Protein AF-A0A0K2VI33-F1 (afdb_monomer)

Organism: Lepeophtheirus salmonis (NCBI:txid72036)

Nearest PDB structures (foldseek):
  6pv7-assembly1_A  TM=9.425E-01  e=7.189E-11  Homo sapiens
  6ur8-assembly1_D  TM=9.511E-01  e=3.509E-10  Homo sapiens
  7koq-assembly1_A  TM=9.432E-01  e=2.584E-09  Homo sapiens
  9awj-assembly1_B  TM=8.752E-01  e=3.802E-07  Bos taurus
  9awk-assembly1_E  TM=7.846E-01  e=4.032E-07  Bos taurus

Structure (mmCIF, N/CA/C/O backbone):
data_AF-A0A0K2VI33-F1
#
_entry.id   AF-A0A0K2VI33-F1
#
loop_
_atom_site.group_PDB
_atom_site.id
_atom_site.type_symbol
_atom_site.label_atom_id
_atom_site.label_alt_id
_atom_site.label_comp_id
_atom_site.label_asym_id
_atom_site.label_entity_id
_atom_site.label_seq_id
_atom_site.pdbx_PDB_ins_code
_atom_site.Cartn_x
_atom_site.Cartn_y
_atom_site.Cartn_z
_atom_site.occupancy
_atom_site.B_iso_or_equiv
_atom_site.auth_seq_id
_atom_site.auth_comp_id
_atom_site.auth_asym_id
_atom_site.auth_atom_id
_atom_site.pdbx_PDB_model_num
ATOM 1 N N . ALA A 1 1 ? 7.978 -12.597 2.336 1.00 54.28 1 ALA A N 1
ATOM 2 C CA . ALA A 1 1 ? 8.052 -11.379 3.154 1.00 54.28 1 ALA A CA 1
ATOM 3 C C . ALA A 1 1 ? 9.253 -11.539 4.073 1.00 54.28 1 ALA A C 1
ATOM 5 O O . ALA A 1 1 ? 9.542 -12.667 4.452 1.00 54.28 1 ALA A O 1
ATOM 6 N N . ASP A 1 2 ? 9.959 -10.460 4.404 1.00 56.03 2 ASP A N 1
ATOM 7 C CA . ASP A 1 2 ? 11.245 -10.505 5.136 1.00 56.03 2 ASP A CA 1
ATOM 8 C C . ASP A 1 2 ? 11.087 -10.652 6.668 1.00 56.03 2 ASP A C 1
ATOM 10 O O . ASP A 1 2 ? 11.974 -10.304 7.436 1.00 56.03 2 ASP A O 1
ATOM 14 N N . GLY A 1 3 ? 9.921 -11.097 7.150 1.00 58.44 3 GLY A N 1
ATOM 15 C CA . GLY A 1 3 ? 9.697 -11.378 8.574 1.00 58.44 3 GLY A CA 1
ATOM 16 C C . GLY A 1 3 ? 9.530 -10.165 9.501 1.00 58.44 3 GLY A C 1
ATOM 17 O O . GLY A 1 3 ? 9.244 -10.363 10.677 1.00 58.44 3 GLY A O 1
ATOM 18 N N . ASN A 1 4 ? 9.678 -8.929 9.010 1.00 65.81 4 ASN A N 1
ATOM 19 C CA . ASN A 1 4 ? 9.486 -7.718 9.811 1.00 65.81 4 ASN A CA 1
ATOM 20 C C . ASN A 1 4 ? 8.082 -7.129 9.592 1.00 65.81 4 ASN A C 1
ATOM 22 O O . ASN A 1 4 ? 7.824 -6.467 8.584 1.00 65.81 4 ASN A O 1
ATOM 26 N N . TYR A 1 5 ? 7.172 -7.429 10.518 1.00 67.94 5 TYR A N 1
ATOM 27 C CA . TYR A 1 5 ? 5.752 -7.055 10.450 1.00 67.94 5 TYR A CA 1
ATOM 28 C C . TYR A 1 5 ? 5.407 -5.857 11.342 1.00 67.94 5 TYR A C 1
ATOM 30 O O . TYR A 1 5 ? 4.286 -5.350 11.297 1.00 67.94 5 TYR A O 1
ATOM 38 N N . GLU A 1 6 ? 6.359 -5.418 12.164 1.00 70.38 6 GLU A N 1
ATOM 39 C CA . GLU A 1 6 ? 6.142 -4.392 13.171 1.00 70.38 6 GLU A CA 1
ATOM 40 C C . GLU A 1 6 ? 6.442 -2.990 12.643 1.00 70.38 6 GLU A C 1
ATOM 42 O O . GLU A 1 6 ? 7.226 -2.766 11.716 1.00 70.38 6 GLU A O 1
ATOM 47 N N . VAL A 1 7 ? 5.803 -2.016 13.283 1.00 70.88 7 VAL A N 1
ATOM 48 C CA . VAL A 1 7 ? 6.100 -0.603 13.096 1.00 70.88 7 VAL A CA 1
ATOM 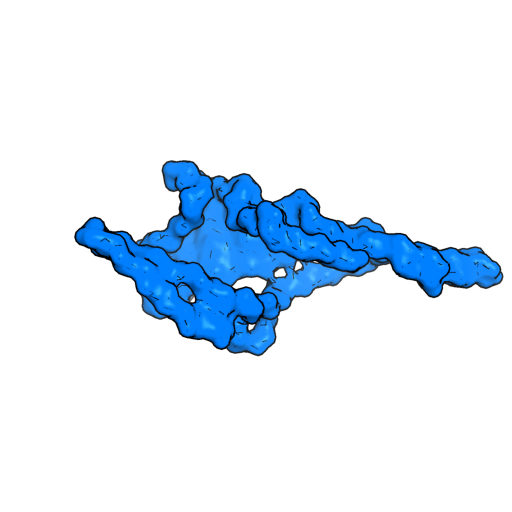49 C C . VAL A 1 7 ? 7.560 -0.345 13.465 1.00 70.88 7 VAL A C 1
ATOM 51 O O . VAL A 1 7 ? 7.972 -0.555 14.603 1.00 70.88 7 VAL A O 1
ATOM 54 N N . THR A 1 8 ? 8.336 0.166 12.511 1.00 69.94 8 THR A N 1
ATOM 55 C CA . THR A 1 8 ? 9.781 0.367 12.682 1.00 69.94 8 THR A CA 1
ATOM 56 C C . THR A 1 8 ? 10.106 1.459 13.712 1.00 69.94 8 THR A C 1
ATOM 58 O O . THR A 1 8 ? 11.169 1.425 14.327 1.00 69.94 8 THR A O 1
ATOM 61 N N . ILE A 1 9 ? 9.205 2.434 13.910 1.00 77.25 9 ILE A N 1
ATOM 62 C CA . ILE A 1 9 ? 9.384 3.559 14.840 1.00 77.25 9 ILE A CA 1
ATOM 63 C C . ILE A 1 9 ? 8.104 3.771 15.656 1.00 77.25 9 ILE A C 1
ATOM 65 O O . ILE A 1 9 ? 7.086 4.223 15.132 1.00 77.25 9 ILE A O 1
ATOM 69 N N . MET A 1 10 ? 8.161 3.503 16.963 1.00 79.31 10 MET A N 1
ATOM 70 C CA . MET A 1 10 ? 7.047 3.791 17.870 1.00 79.31 10 MET A CA 1
ATOM 71 C C . MET A 1 10 ? 6.910 5.301 18.090 1.00 79.31 10 MET A C 1
ATOM 73 O O . MET A 1 10 ? 7.732 5.934 18.754 1.00 79.31 10 MET A O 1
ATOM 77 N N . THR A 1 11 ? 5.856 5.887 17.528 1.00 89.00 11 THR A N 1
ATOM 78 C CA . THR A 1 11 ? 5.506 7.300 17.706 1.00 89.00 11 THR A CA 1
ATOM 79 C C . THR A 1 11 ? 4.425 7.478 18.773 1.00 89.00 11 THR A C 1
ATOM 81 O O . THR A 1 11 ? 3.752 6.528 19.175 1.00 89.00 11 THR A O 1
ATOM 84 N N . LYS A 1 12 ? 4.250 8.717 19.250 1.00 92.19 12 LYS A N 1
ATOM 85 C CA . LYS A 1 12 ? 3.199 9.063 20.217 1.00 92.19 12 LYS A CA 1
ATOM 86 C C . LYS A 1 12 ? 1.815 9.010 19.562 1.00 92.19 12 LYS A C 1
ATOM 88 O O . LYS A 1 12 ? 1.661 9.404 18.410 1.00 92.19 12 LYS A O 1
ATOM 93 N N . ALA A 1 13 ? 0.808 8.594 20.326 1.00 94.75 13 ALA A N 1
ATOM 94 C CA . ALA A 1 13 ? -0.596 8.706 19.939 1.00 94.75 13 ALA A CA 1
ATOM 95 C C . ALA A 1 13 ? -1.192 10.050 20.396 1.00 94.75 13 ALA A C 1
ATOM 97 O O . ALA A 1 13 ? -0.797 10.601 21.426 1.00 94.75 13 ALA A O 1
ATOM 98 N N . VAL A 1 14 ? -2.159 10.564 19.637 1.00 95.94 14 VAL A N 1
ATOM 99 C CA . VAL A 1 14 ? -2.922 11.776 19.959 1.00 95.94 14 VAL A CA 1
ATOM 100 C C . VAL A 1 14 ? -4.263 11.373 20.562 1.00 95.94 14 VAL A C 1
ATOM 102 O O . VAL A 1 14 ? -5.018 10.603 19.967 1.00 95.94 14 VAL A O 1
ATOM 105 N N . LEU A 1 15 ? -4.554 11.903 21.749 1.00 96.94 15 LEU A N 1
ATOM 106 C CA . LEU A 1 15 ? -5.784 11.652 22.498 1.00 96.94 15 LEU A CA 1
ATOM 107 C C . LEU A 1 15 ? -6.728 12.847 22.375 1.00 96.94 15 LEU A C 1
ATOM 109 O O . LEU A 1 15 ? -6.346 13.983 22.657 1.00 96.94 15 LEU A O 1
ATOM 113 N N . HIS A 1 16 ? -7.975 12.581 21.999 1.00 97.50 16 HIS A N 1
ATOM 114 C CA . HIS A 1 16 ? -9.049 13.568 22.000 1.00 97.50 16 HIS A CA 1
ATOM 115 C C . HIS A 1 16 ? -9.956 13.386 23.222 1.00 97.50 16 HIS A C 1
ATOM 117 O O . HIS A 1 16 ? -10.132 12.276 23.722 1.00 97.50 16 HIS A O 1
ATOM 123 N N . PHE A 1 17 ? -10.602 14.469 23.666 1.00 97.00 17 PHE A N 1
ATOM 124 C CA . PHE A 1 17 ? -11.513 14.447 24.820 1.00 97.00 17 PHE A CA 1
ATOM 125 C C . PHE A 1 17 ? -12.714 13.497 24.642 1.00 97.00 17 PHE A C 1
ATOM 127 O O . PHE A 1 17 ? -13.297 13.060 25.625 1.00 97.00 17 PHE A O 1
ATOM 134 N N . SER A 1 18 ? -13.079 13.164 23.398 1.00 97.81 18 SER A N 1
ATOM 135 C CA . SER A 1 18 ? -14.149 12.213 23.070 1.00 97.81 18 SER A CA 1
ATOM 136 C C . SER A 1 18 ? -13.755 10.743 23.256 1.00 97.81 18 SER A C 1
ATOM 138 O O . SER A 1 18 ? -14.564 9.861 22.985 1.00 97.81 18 SER A O 1
ATOM 140 N N . GLY A 1 19 ? -12.509 10.462 23.652 1.00 96.62 19 GLY A N 1
ATOM 141 C CA . GLY A 1 19 ? -11.954 9.108 23.720 1.00 96.62 19 GLY A CA 1
ATOM 142 C C . GLY A 1 19 ? -11.386 8.602 22.390 1.00 96.62 19 GLY A C 1
ATOM 143 O O . GLY A 1 19 ? -10.847 7.500 22.340 1.00 96.62 19 GLY A O 1
ATOM 144 N N . ARG A 1 20 ? -11.452 9.396 21.310 1.00 96.31 20 ARG A N 1
ATOM 145 C CA . ARG A 1 20 ? -10.808 9.056 20.034 1.00 96.31 20 ARG A CA 1
ATOM 146 C C . ARG A 1 20 ? -9.285 9.104 20.182 1.00 96.31 20 ARG A C 1
ATOM 148 O O . ARG A 1 20 ? -8.733 10.125 20.595 1.00 96.31 20 ARG A O 1
ATOM 155 N N . VAL A 1 21 ? -8.624 8.028 19.763 1.00 96.75 21 VAL A N 1
ATOM 156 C CA . VAL A 1 21 ? -7.163 7.912 19.691 1.00 96.75 21 VAL A CA 1
ATOM 157 C C . VAL A 1 21 ? -6.740 7.903 18.226 1.00 96.75 21 VAL A C 1
ATOM 159 O O . VAL A 1 21 ? -7.313 7.170 17.423 1.00 96.75 21 VAL A O 1
ATOM 162 N N . VAL A 1 22 ? -5.755 8.725 17.870 1.00 95.25 22 VAL A N 1
ATOM 163 C CA . VAL A 1 22 ? -5.157 8.760 16.529 1.00 95.25 22 VAL A CA 1
ATOM 164 C C . VAL A 1 22 ? -3.684 8.396 16.642 1.00 95.25 22 VAL A C 1
ATOM 166 O O . VAL A 1 22 ? -2.953 8.999 17.430 1.00 95.25 22 VAL A O 1
ATOM 169 N N . TRP A 1 23 ? -3.246 7.411 15.864 1.00 93.62 23 TRP A N 1
ATOM 170 C CA . TRP A 1 23 ? -1.868 6.938 15.868 1.00 93.62 23 TRP A CA 1
ATOM 171 C C . TRP A 1 23 ? -1.389 6.694 14.440 1.00 93.62 23 TRP A C 1
ATOM 173 O O . TRP A 1 23 ? -1.932 5.845 13.738 1.00 93.62 23 TRP A O 1
ATOM 183 N N . ASN A 1 24 ? -0.371 7.455 14.030 1.00 91.00 24 ASN A N 1
ATOM 184 C CA . ASN A 1 24 ? 0.146 7.470 12.663 1.00 91.00 24 ASN A CA 1
ATOM 185 C C . ASN A 1 24 ? 1.653 7.159 12.689 1.00 91.00 24 ASN A C 1
ATOM 187 O O . ASN A 1 24 ? 2.477 8.079 12.645 1.00 91.00 24 ASN A O 1
ATOM 191 N N . PRO A 1 25 ? 2.044 5.888 12.861 1.00 91.00 25 PRO A N 1
ATOM 192 C CA . PRO A 1 25 ? 3.447 5.516 12.851 1.00 91.00 25 PRO A CA 1
ATOM 193 C C . PRO A 1 25 ? 3.998 5.372 11.420 1.00 91.00 25 PRO A C 1
ATOM 195 O O . PRO A 1 25 ? 3.325 4.794 10.565 1.00 91.00 25 PRO A O 1
ATOM 198 N N . PRO A 1 26 ? 5.234 5.823 11.141 1.00 88.75 26 PRO A N 1
ATOM 199 C CA . PRO A 1 26 ? 5.918 5.479 9.903 1.00 88.75 26 PRO A CA 1
ATOM 200 C C . PRO A 1 26 ? 6.435 4.035 9.973 1.00 88.75 26 PRO A C 1
ATOM 202 O O . PRO A 1 26 ? 6.987 3.604 10.990 1.00 88.75 26 PRO A O 1
ATOM 205 N N . ALA A 1 27 ? 6.293 3.292 8.878 1.00 86.69 27 ALA A N 1
ATOM 206 C CA . ALA A 1 27 ? 6.771 1.918 8.784 1.00 86.69 27 ALA A CA 1
ATOM 207 C C . ALA A 1 27 ? 7.343 1.619 7.394 1.00 86.69 27 ALA A C 1
ATOM 209 O O . ALA A 1 27 ? 6.861 2.135 6.385 1.00 86.69 27 ALA A O 1
ATOM 210 N N . ILE A 1 28 ? 8.373 0.771 7.356 1.00 87.19 28 ILE A N 1
ATOM 211 C CA . ILE A 1 28 ? 8.958 0.251 6.118 1.00 87.19 28 ILE A CA 1
ATOM 212 C C . ILE A 1 28 ? 8.551 -1.215 5.993 1.00 87.19 28 ILE A C 1
ATOM 214 O O . ILE A 1 28 ? 9.035 -2.062 6.742 1.00 87.19 28 ILE A O 1
ATOM 218 N N . TYR A 1 29 ? 7.681 -1.515 5.030 1.00 86.56 29 TYR A N 1
ATOM 219 C CA . TYR A 1 29 ? 7.200 -2.871 4.783 1.00 86.56 29 TYR A CA 1
ATOM 220 C C . TYR A 1 29 ? 7.911 -3.512 3.593 1.00 86.56 29 TYR A C 1
ATOM 222 O O . TYR A 1 29 ? 8.091 -2.892 2.546 1.00 86.56 29 TYR A O 1
ATOM 230 N N . LYS A 1 30 ? 8.274 -4.788 3.746 1.00 85.75 30 LYS A N 1
ATOM 231 C CA . LYS A 1 30 ? 8.811 -5.628 2.670 1.00 85.75 30 LYS A CA 1
ATOM 232 C C . LYS A 1 30 ? 7.815 -6.736 2.336 1.00 85.75 30 LYS A C 1
ATOM 234 O O . LYS A 1 30 ? 7.790 -7.785 2.989 1.00 85.75 30 LYS A O 1
ATOM 239 N N . SER A 1 31 ? 6.986 -6.499 1.325 1.00 85.50 31 SER A N 1
ATOM 240 C CA . SER A 1 31 ? 6.052 -7.499 0.805 1.00 85.50 31 SER A CA 1
ATOM 241 C C . SER A 1 31 ? 6.752 -8.496 -0.123 1.00 85.50 31 SER A C 1
ATOM 243 O O . SER A 1 31 ? 7.825 -8.232 -0.662 1.00 85.50 31 SER A O 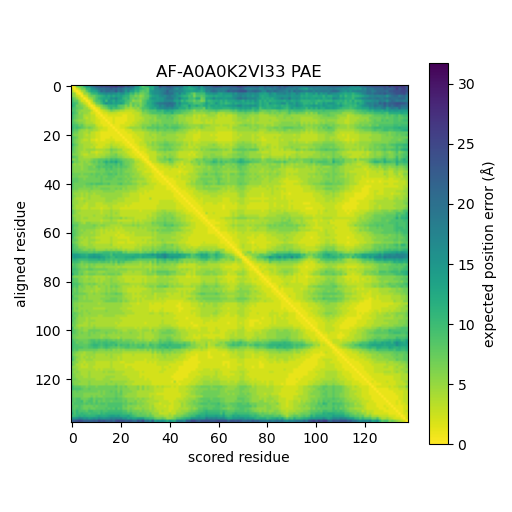1
ATOM 245 N N . SER A 1 32 ? 6.152 -9.677 -0.283 1.00 85.94 32 SER A N 1
ATOM 246 C CA . SER A 1 32 ? 6.500 -10.586 -1.376 1.00 85.94 32 SER A CA 1
ATOM 247 C C . SER A 1 32 ? 5.475 -10.416 -2.478 1.00 85.94 32 SER A C 1
ATOM 249 O O . SER A 1 32 ? 4.284 -10.578 -2.229 1.00 85.94 32 SER A O 1
ATOM 251 N N . CYS A 1 33 ? 5.956 -10.091 -3.668 1.00 89.31 33 CYS A N 1
ATOM 252 C CA . CYS A 1 33 ? 5.164 -9.977 -4.878 1.00 89.31 33 CYS A CA 1
ATOM 253 C C . CYS A 1 33 ? 5.750 -10.937 -5.910 1.00 89.31 33 CYS A C 1
ATOM 255 O O . CYS A 1 33 ? 6.970 -10.978 -6.081 1.00 89.31 33 CYS A O 1
ATOM 257 N N . GLU A 1 34 ? 4.894 -11.733 -6.541 1.00 90.31 34 GLU A N 1
ATOM 258 C CA . GLU A 1 34 ? 5.289 -12.567 -7.673 1.00 90.31 34 GLU A CA 1
ATOM 259 C C . GLU A 1 34 ? 5.432 -11.672 -8.904 1.00 90.31 34 GLU A C 1
ATOM 261 O O . GLU A 1 34 ? 4.569 -10.836 -9.166 1.00 90.31 34 GLU A O 1
ATOM 266 N N . ILE A 1 35 ? 6.551 -11.812 -9.614 1.00 91.31 35 ILE A N 1
ATOM 267 C CA . ILE A 1 35 ? 6.898 -10.969 -10.758 1.00 91.31 35 ILE A CA 1
ATOM 268 C C . ILE A 1 35 ? 6.742 -11.785 -12.033 1.00 91.31 35 ILE A C 1
ATOM 270 O O . ILE A 1 35 ? 7.360 -12.842 -12.166 1.00 91.31 35 ILE A O 1
ATOM 274 N N . ASP A 1 36 ? 5.962 -11.260 -12.971 1.00 92.62 36 ASP A N 1
ATOM 275 C CA . ASP A 1 36 ? 5.830 -11.8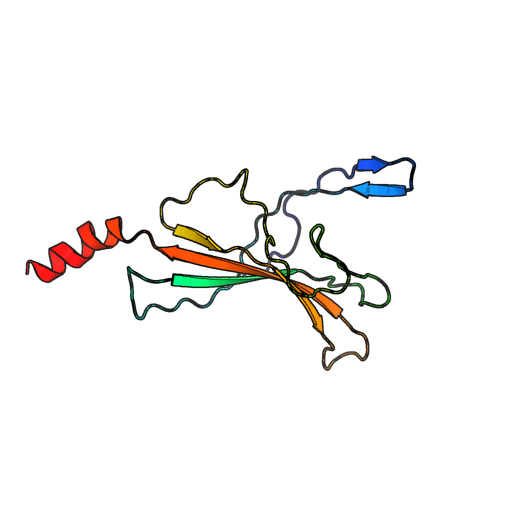14 -14.315 1.00 92.62 36 ASP A CA 1
ATOM 276 C C . ASP A 1 36 ? 6.807 -11.115 -15.270 1.00 92.62 36 ASP A C 1
ATOM 278 O O . ASP A 1 36 ? 6.822 -9.890 -15.379 1.00 92.62 36 ASP A O 1
ATOM 282 N N . VAL A 1 37 ? 7.655 -11.888 -15.947 1.00 93.56 37 VAL A N 1
ATOM 283 C CA . VAL A 1 37 ? 8.718 -11.375 -16.826 1.00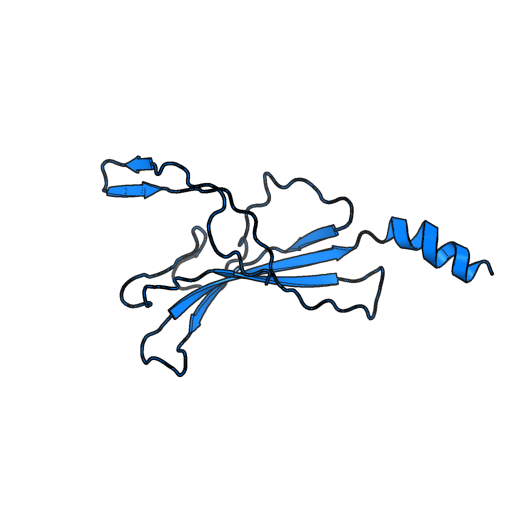 93.56 37 VAL A CA 1
ATOM 284 C C . VAL A 1 37 ? 8.440 -11.601 -18.314 1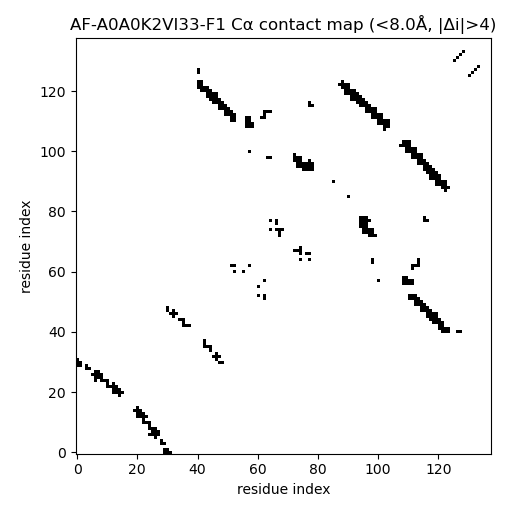.00 93.56 37 VAL A C 1
ATOM 286 O O . VAL A 1 37 ? 9.324 -11.329 -19.124 1.00 93.56 37 VAL A O 1
ATOM 289 N N . GLU A 1 38 ? 7.242 -12.061 -18.695 1.00 94.50 38 GLU A N 1
ATOM 290 C CA . GLU A 1 38 ? 6.889 -12.366 -20.093 1.00 94.50 38 GLU A CA 1
ATOM 291 C C . GLU A 1 38 ? 7.153 -11.185 -21.045 1.00 94.50 38 GLU A C 1
ATOM 293 O O . GLU A 1 38 ? 7.742 -11.361 -22.112 1.00 94.50 38 GLU A O 1
ATOM 298 N N . PHE A 1 39 ? 6.784 -9.967 -20.633 1.00 94.06 39 PHE A N 1
ATOM 299 C CA . PHE A 1 39 ? 6.892 -8.752 -21.453 1.00 94.06 39 PHE A CA 1
ATOM 300 C C . PHE A 1 39 ? 8.029 -7.817 -21.038 1.00 94.06 39 PHE A C 1
ATOM 302 O O . PHE A 1 39 ? 8.010 -6.631 -21.372 1.00 94.06 39 PHE A O 1
ATOM 309 N N . PHE A 1 40 ? 9.030 -8.313 -20.312 1.00 93.19 40 PHE A N 1
ATOM 310 C CA . PHE A 1 40 ? 10.158 -7.488 -19.881 1.00 93.19 40 PHE A CA 1
ATOM 311 C C . PHE A 1 40 ? 10.847 -6.786 -21.077 1.00 93.19 40 PHE A C 1
ATOM 313 O O . PHE A 1 40 ? 11.137 -7.449 -22.076 1.00 93.19 40 PHE A O 1
ATOM 320 N N . PRO A 1 41 ? 11.177 -5.473 -21.009 1.00 94.81 41 PRO A N 1
ATOM 321 C CA . PRO A 1 41 ? 11.036 -4.519 -19.895 1.00 94.81 41 PRO A CA 1
ATOM 322 C C . PRO A 1 41 ? 9.764 -3.638 -19.955 1.00 94.81 41 PRO A C 1
ATOM 324 O O . PRO A 1 41 ? 9.737 -2.560 -19.358 1.00 94.81 41 PRO A O 1
ATOM 327 N N . PHE A 1 42 ? 8.751 -4.029 -20.731 1.00 95.06 42 PHE A N 1
ATOM 328 C CA . PHE A 1 42 ? 7.467 -3.328 -20.902 1.00 95.06 42 PHE A CA 1
ATOM 329 C C . PHE A 1 42 ? 6.357 -3.937 -20.030 1.00 95.06 42 PHE A C 1
ATOM 331 O O . PHE A 1 42 ? 5.183 -3.936 -20.396 1.00 95.06 42 PHE A O 1
ATOM 338 N N . ASP A 1 43 ? 6.747 -4.485 -18.886 1.00 95.62 43 ASP A N 1
ATOM 339 C CA . ASP A 1 43 ? 5.909 -5.245 -17.973 1.00 95.62 43 ASP A CA 1
ATOM 340 C C . ASP A 1 43 ? 5.092 -4.362 -17.014 1.00 95.62 43 ASP A C 1
ATOM 342 O O . ASP A 1 43 ? 5.493 -3.260 -16.613 1.00 95.62 43 ASP A O 1
ATOM 346 N N . GLU A 1 44 ? 3.941 -4.901 -16.607 1.00 95.56 44 GLU A N 1
ATOM 347 C CA . GLU A 1 44 ? 3.132 -4.409 -15.494 1.00 95.56 44 GLU A CA 1
ATOM 348 C C . GLU A 1 44 ? 3.099 -5.455 -14.383 1.00 95.56 44 GLU A C 1
ATOM 350 O O . GLU A 1 44 ? 2.910 -6.641 -14.638 1.00 95.56 44 GLU A O 1
ATOM 355 N N . GLN A 1 45 ? 3.251 -5.005 -13.142 1.00 95.62 45 GLN A N 1
ATOM 356 C CA . GLN A 1 45 ? 3.294 -5.859 -11.963 1.00 95.62 45 GLN A CA 1
ATOM 357 C C . GLN A 1 45 ? 2.141 -5.520 -11.029 1.00 95.62 45 GLN A C 1
ATOM 359 O O . GLN A 1 45 ? 1.880 -4.349 -10.742 1.00 95.62 45 GLN A O 1
ATOM 364 N N . LYS A 1 46 ? 1.459 -6.549 -10.524 1.00 94.56 46 LYS A N 1
ATOM 365 C CA . LYS A 1 46 ? 0.385 -6.409 -9.536 1.00 94.56 46 LYS A CA 1
ATOM 366 C C . LYS A 1 46 ? 0.835 -6.997 -8.213 1.00 94.56 46 LYS A C 1
ATOM 368 O O . LYS A 1 46 ? 0.833 -8.206 -8.017 1.00 94.56 46 LYS A O 1
ATOM 373 N N . CYS A 1 47 ? 1.179 -6.113 -7.291 1.00 94.31 47 CYS A N 1
ATOM 374 C CA . CYS A 1 47 ? 1.603 -6.472 -5.951 1.00 94.31 47 CYS A CA 1
ATOM 375 C C . CYS A 1 47 ? 0.501 -6.174 -4.943 1.00 94.31 47 CYS A C 1
ATOM 377 O O . CYS A 1 47 ? -0.355 -5.321 -5.173 1.00 94.31 47 CYS A O 1
ATOM 379 N N . PHE A 1 48 ? 0.530 -6.856 -3.803 1.00 93.94 48 PHE A N 1
ATOM 380 C CA . PHE A 1 48 ? -0.421 -6.603 -2.732 1.00 93.94 48 PHE A CA 1
ATOM 381 C C . PHE A 1 48 ? 0.248 -6.594 -1.359 1.00 93.94 48 PHE A C 1
ATOM 383 O O . PHE A 1 48 ? 1.286 -7.221 -1.134 1.00 93.94 48 PHE A O 1
ATOM 390 N N . MET A 1 49 ? -0.366 -5.870 -0.430 1.00 93.25 49 MET A N 1
ATOM 391 C CA . MET A 1 49 ? -0.008 -5.834 0.982 1.00 93.25 49 MET A CA 1
ATOM 392 C C . MET A 1 49 ? -1.262 -6.090 1.800 1.00 93.25 49 MET A C 1
ATOM 394 O O . MET A 1 49 ? -2.261 -5.395 1.640 1.00 93.25 49 MET A O 1
ATOM 398 N N . LYS A 1 50 ? -1.213 -7.098 2.667 1.00 92.88 50 LYS A N 1
ATOM 399 C CA . LYS A 1 50 ? -2.335 -7.490 3.516 1.00 92.88 50 LYS A CA 1
ATOM 400 C C . LYS A 1 50 ? -2.078 -7.036 4.946 1.00 92.88 50 LYS A C 1
ATOM 402 O O . LYS A 1 50 ? -1.097 -7.462 5.550 1.00 92.88 50 LYS A O 1
ATOM 407 N N . PHE A 1 51 ? -2.984 -6.229 5.483 1.00 93.19 51 PHE A N 1
ATOM 408 C CA . PHE A 1 51 ? -2.966 -5.795 6.875 1.00 93.19 51 PHE A CA 1
ATOM 409 C C . PHE A 1 51 ? -4.159 -6.386 7.612 1.00 93.19 51 PHE A C 1
ATOM 411 O O . PHE A 1 51 ? -5.272 -6.428 7.092 1.00 93.19 51 PHE A O 1
ATOM 418 N N . GLY A 1 52 ? -3.922 -6.846 8.832 1.00 94.12 52 GLY A N 1
ATOM 419 C CA . GLY A 1 52 ? -4.933 -7.470 9.669 1.00 94.12 52 GLY A CA 1
ATOM 420 C C . GLY A 1 52 ? -4.456 -7.537 11.110 1.00 94.12 52 GLY A C 1
ATOM 421 O O . GLY A 1 52 ? -3.262 -7.402 11.388 1.00 94.12 52 GLY A O 1
ATOM 422 N N . SER A 1 53 ? -5.396 -7.742 12.024 1.00 93.12 53 SER A N 1
ATOM 423 C CA . SER A 1 53 ? -5.073 -8.028 13.416 1.00 93.12 53 SER A CA 1
ATOM 424 C C . SER A 1 53 ? -4.509 -9.444 13.518 1.00 93.12 53 SER A C 1
ATOM 426 O O . SER A 1 53 ? -5.078 -10.384 12.968 1.00 93.12 53 SER A O 1
ATOM 428 N N . TRP A 1 54 ? -3.383 -9.589 14.218 1.00 89.44 54 TRP A N 1
ATOM 429 C CA . TRP A 1 54 ? -2.828 -10.903 14.546 1.00 89.44 54 TRP A CA 1
ATOM 430 C C . TRP A 1 54 ? -3.432 -11.476 15.835 1.00 89.44 54 TRP A C 1
ATOM 432 O O . TRP A 1 54 ? -3.643 -12.679 15.940 1.00 89.44 54 TRP A O 1
ATOM 442 N N . THR A 1 55 ? -3.705 -10.612 16.817 1.00 91.06 55 THR A N 1
ATOM 443 C CA . THR A 1 55 ? -4.075 -11.023 18.182 1.00 91.06 55 THR A CA 1
ATOM 444 C C . THR A 1 55 ? -5.581 -11.147 18.387 1.00 91.06 55 THR A C 1
ATOM 446 O O . THR A 1 55 ? -6.028 -12.038 19.099 1.00 91.06 55 THR A O 1
ATOM 449 N N . TYR A 1 56 ? -6.354 -10.237 17.797 1.00 93.50 56 TYR A N 1
ATOM 450 C CA . TYR A 1 56 ? -7.804 -10.140 17.983 1.00 93.50 56 TYR A CA 1
ATOM 451 C C . TYR A 1 56 ? -8.562 -10.605 16.745 1.00 93.50 56 TYR A C 1
ATOM 453 O O . TYR A 1 56 ? -8.150 -10.288 15.625 1.00 93.50 56 TYR A O 1
ATOM 461 N N . ASP A 1 57 ? -9.676 -11.295 16.973 1.00 93.75 57 ASP A N 1
ATOM 462 C CA . ASP A 1 57 ? -10.658 -11.672 15.958 1.00 93.75 57 ASP A CA 1
ATOM 463 C C . ASP A 1 57 ? -11.613 -10.509 15.602 1.00 93.75 57 ASP A C 1
ATOM 465 O O . ASP A 1 57 ? -11.560 -9.414 16.174 1.00 93.75 57 ASP A O 1
ATOM 469 N N . GLY A 1 58 ? -12.499 -10.758 14.637 1.00 92.88 58 GLY A N 1
ATOM 470 C CA . GLY A 1 58 ? -13.486 -9.807 14.131 1.00 92.88 58 GLY A CA 1
ATOM 471 C C . GLY A 1 58 ? -14.664 -9.523 15.060 1.00 92.88 58 GLY A C 1
ATOM 472 O O . GLY A 1 58 ? -15.369 -8.540 14.837 1.00 92.88 58 GLY A O 1
ATOM 473 N N . TYR A 1 59 ? -14.883 -10.327 16.104 1.00 93.75 59 TYR A N 1
ATOM 474 C CA . TYR A 1 59 ? -15.865 -10.015 17.145 1.00 93.75 59 TYR A CA 1
ATOM 475 C C . TYR A 1 59 ? -15.315 -9.004 18.153 1.00 93.75 59 TYR A C 1
ATOM 477 O O . TYR A 1 59 ? -16.086 -8.246 18.743 1.00 93.75 59 TYR A O 1
ATOM 485 N N . MET A 1 60 ? -13.993 -8.961 18.332 1.00 94.69 60 MET A N 1
ATOM 486 C CA . MET A 1 60 ? -13.325 -7.997 19.207 1.00 94.69 60 MET A CA 1
ATOM 487 C C . MET A 1 60 ? -12.926 -6.710 18.478 1.00 94.69 60 MET A C 1
ATOM 489 O O . MET A 1 60 ? -13.085 -5.619 19.028 1.00 94.69 60 MET A O 1
ATOM 493 N N . VAL A 1 61 ? -12.400 -6.818 17.253 1.00 94.50 61 VAL A N 1
ATOM 494 C CA . VAL A 1 61 ? -11.889 -5.676 16.481 1.00 94.50 61 VAL A CA 1
ATOM 495 C C . VAL A 1 61 ? -12.422 -5.703 15.052 1.00 94.50 61 VAL A C 1
ATOM 497 O O . VAL A 1 61 ? -12.051 -6.554 14.250 1.00 94.50 61 VAL A O 1
ATOM 500 N N . ASP A 1 62 ? -13.215 -4.690 14.701 1.00 93.00 62 ASP A N 1
ATOM 501 C CA . ASP A 1 62 ? -13.634 -4.443 13.320 1.00 93.00 62 ASP A CA 1
ATOM 502 C C . ASP A 1 62 ? -12.664 -3.470 12.627 1.00 93.00 62 ASP A C 1
ATOM 504 O O . ASP A 1 62 ? -12.671 -2.260 12.881 1.00 93.00 62 ASP A O 1
ATOM 508 N N . LEU A 1 63 ? -11.812 -4.001 11.746 1.00 93.69 63 LEU A N 1
ATOM 509 C CA . LEU A 1 63 ? -10.908 -3.200 10.920 1.00 93.69 63 LEU A CA 1
ATOM 510 C C . LEU A 1 63 ? -11.662 -2.573 9.746 1.00 93.69 63 LEU A C 1
ATOM 512 O O . LEU A 1 63 ? -12.220 -3.278 8.905 1.00 93.69 63 LEU A O 1
ATOM 516 N N . ARG A 1 64 ? -11.621 -1.240 9.646 1.00 93.75 64 ARG A N 1
ATOM 517 C CA . ARG A 1 64 ? -12.248 -0.478 8.556 1.00 93.75 64 ARG A CA 1
ATOM 518 C C . ARG A 1 64 ? -11.293 0.517 7.931 1.00 93.75 64 ARG A C 1
ATOM 520 O O . ARG A 1 64 ? -10.515 1.173 8.622 1.00 93.75 64 ARG A O 1
ATOM 527 N N . HIS A 1 65 ? -11.400 0.660 6.616 1.00 94.69 65 HIS A N 1
ATOM 528 C CA . HIS A 1 65 ? -10.650 1.675 5.891 1.00 94.69 65 HIS A CA 1
ATOM 529 C C . HIS A 1 65 ? -11.295 3.059 6.073 1.00 94.69 65 HIS A C 1
ATOM 531 O O . HIS A 1 65 ? -12.519 3.178 6.086 1.00 94.69 65 HIS A O 1
ATOM 537 N N . ILE A 1 66 ? -10.488 4.123 6.162 1.00 92.12 66 ILE A N 1
ATOM 538 C CA . ILE A 1 66 ? -10.972 5.497 6.416 1.00 92.12 66 ILE A CA 1
ATOM 539 C C . ILE A 1 66 ? -11.939 5.970 5.314 1.00 92.12 66 ILE A C 1
ATOM 541 O O . ILE A 1 66 ? -12.928 6.639 5.599 1.00 92.12 66 ILE A O 1
ATOM 545 N N . ASN A 1 67 ? -11.682 5.569 4.066 1.00 91.50 67 ASN A N 1
ATOM 546 C CA . ASN A 1 67 ? -12.506 5.903 2.897 1.00 91.50 67 ASN A CA 1
ATOM 547 C C . ASN A 1 67 ? -13.607 4.869 2.586 1.00 91.50 67 ASN A C 1
ATOM 549 O O . ASN A 1 67 ? -14.235 4.946 1.530 1.00 91.50 67 ASN A O 1
ATOM 553 N N . GLN A 1 68 ? -13.827 3.876 3.452 1.00 90.56 68 GLN A N 1
ATOM 554 C CA . GLN A 1 68 ? -14.839 2.846 3.216 1.00 90.56 68 GLN A CA 1
ATOM 555 C C . GLN A 1 68 ? -16.250 3.450 3.295 1.00 90.56 68 GLN A C 1
ATOM 557 O O . GLN A 1 68 ? -16.640 4.028 4.312 1.00 90.56 68 GLN A O 1
ATOM 562 N N . LYS A 1 69 ? -17.037 3.314 2.221 1.00 86.00 69 LYS A N 1
ATOM 563 C CA . LYS A 1 69 ? -18.408 3.842 2.156 1.00 86.00 69 LYS A CA 1
ATOM 564 C C . LYS A 1 69 ? -19.407 2.760 2.564 1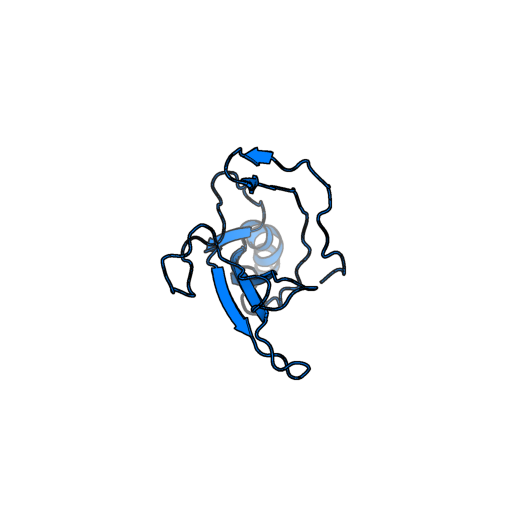.00 86.00 69 LYS A C 1
ATOM 566 O O . LYS A 1 69 ? -19.671 1.832 1.800 1.00 86.00 69 LYS A O 1
ATOM 571 N N . GLY A 1 70 ? -19.993 2.888 3.753 1.00 85.50 70 GLY A N 1
ATOM 572 C CA . GLY A 1 70 ? -21.018 1.957 4.237 1.00 85.50 70 GLY A CA 1
ATOM 573 C C . GLY A 1 70 ? -20.493 0.522 4.345 1.00 85.50 70 GLY A C 1
ATOM 574 O O . GLY A 1 70 ? -19.465 0.290 4.974 1.00 85.50 70 GLY A O 1
ATOM 575 N N . SER A 1 71 ? -21.196 -0.430 3.725 1.00 80.62 71 SER A N 1
ATOM 576 C CA . SER A 1 71 ? -20.840 -1.857 3.702 1.00 80.62 71 SER A CA 1
ATOM 577 C C . SER A 1 71 ? -20.077 -2.289 2.442 1.00 80.62 71 SER A C 1
ATOM 579 O O . SER A 1 71 ? -20.033 -3.478 2.142 1.00 80.62 71 SER A O 1
ATOM 581 N N . SER A 1 72 ? -19.518 -1.352 1.668 1.00 88.75 72 SER A N 1
ATOM 582 C CA . SER A 1 72 ? -18.685 -1.710 0.512 1.00 88.75 72 SER A CA 1
ATOM 583 C C . SER A 1 72 ? -17.373 -2.357 0.967 1.00 88.75 72 SER A C 1
ATOM 585 O O . SER A 1 72 ? -16.711 -1.862 1.883 1.00 88.75 72 SER A O 1
ATOM 587 N N . SER A 1 73 ? -17.014 -3.472 0.330 1.00 90.38 73 SER A N 1
ATOM 588 C CA . SER A 1 73 ? -15.712 -4.126 0.508 1.00 90.38 73 SER A CA 1
ATOM 589 C C . SER A 1 73 ? -14.630 -3.492 -0.360 1.00 90.38 73 SER A C 1
ATOM 591 O O . SER A 1 73 ? -13.463 -3.525 0.008 1.00 90.38 73 SER A O 1
ATOM 593 N N . GLU A 1 74 ? -15.006 -2.913 -1.498 1.00 92.88 74 GLU A N 1
ATOM 594 C CA . GLU A 1 74 ? -14.082 -2.290 -2.443 1.00 92.88 74 GLU A CA 1
ATOM 595 C C . GLU A 1 74 ? -13.867 -0.813 -2.106 1.00 92.88 74 GLU A C 1
ATOM 597 O O . GLU A 1 74 ? -14.815 -0.050 -1.901 1.00 92.88 74 GLU A O 1
ATOM 602 N N . ILE A 1 75 ? -12.603 -0.404 -2.065 1.00 93.94 75 ILE A N 1
ATOM 603 C CA . ILE A 1 75 ? -12.173 0.967 -1.823 1.00 93.94 75 ILE A CA 1
ATOM 604 C C . ILE A 1 75 ? -11.347 1.423 -3.027 1.00 93.94 75 ILE A C 1
ATOM 606 O O . ILE A 1 75 ? -10.213 0.987 -3.220 1.00 93.94 75 ILE A O 1
ATOM 610 N N . GLU A 1 76 ? -11.907 2.342 -3.817 1.00 88.44 76 GLU A N 1
ATOM 611 C CA . GLU A 1 76 ? -11.240 2.893 -5.007 1.00 88.44 76 GLU A CA 1
ATOM 612 C C . GLU A 1 76 ? -9.923 3.600 -4.651 1.00 88.44 76 GLU A C 1
ATOM 614 O O . GLU A 1 76 ? -8.888 3.347 -5.264 1.00 88.44 76 GLU A O 1
ATOM 619 N N . ILE A 1 77 ? -9.953 4.457 -3.622 1.00 89.06 77 ILE A N 1
ATOM 620 C CA . ILE A 1 77 ? -8.780 5.180 -3.113 1.00 89.06 77 ILE A CA 1
ATOM 621 C C . ILE A 1 77 ? -8.275 4.459 -1.862 1.00 89.06 77 ILE A C 1
ATOM 623 O O . ILE A 1 77 ? -8.638 4.814 -0.733 1.00 89.06 77 ILE A O 1
ATOM 627 N N . GLY A 1 78 ? -7.487 3.407 -2.092 1.00 90.81 78 GLY A N 1
ATOM 628 C CA . GLY A 1 78 ? -6.874 2.600 -1.040 1.00 90.81 78 GLY A CA 1
ATOM 629 C C . GLY A 1 78 ? -5.681 3.298 -0.393 1.00 90.81 78 GLY A C 1
ATOM 630 O O . GLY A 1 78 ? -5.612 3.392 0.823 1.00 90.81 78 GLY A O 1
ATOM 631 N N . MET A 1 79 ? -4.753 3.836 -1.183 1.00 92.81 79 MET A N 1
ATOM 632 C CA . MET A 1 79 ? -3.605 4.585 -0.656 1.00 92.81 79 MET A CA 1
ATOM 633 C C . MET A 1 79 ? -3.645 6.037 -1.109 1.00 92.81 79 MET A C 1
ATOM 635 O O . MET A 1 79 ? -3.926 6.325 -2.272 1.00 92.81 79 MET A O 1
ATOM 639 N N . ASP A 1 80 ? -3.338 6.944 -0.183 1.00 92.38 80 ASP A N 1
ATOM 640 C CA . ASP A 1 80 ? -3.129 8.349 -0.509 1.00 92.38 80 ASP A CA 1
ATOM 641 C C . ASP A 1 80 ? -1.719 8.538 -1.081 1.00 92.38 80 ASP A C 1
ATOM 643 O O . ASP A 1 80 ? -0.725 8.177 -0.450 1.00 92.38 80 ASP A O 1
ATOM 647 N N . LEU A 1 81 ? -1.644 9.073 -2.299 1.00 91.94 81 LEU A N 1
ATOM 648 C CA . LEU A 1 81 ? -0.401 9.279 -3.046 1.00 91.94 81 LEU A CA 1
ATOM 649 C C . LEU A 1 81 ? -0.054 10.770 -3.193 1.00 91.94 81 LEU A C 1
ATOM 651 O O . LEU A 1 81 ? 0.832 11.111 -3.972 1.00 91.94 81 LEU A O 1
ATOM 655 N N . GLN A 1 82 ? -0.726 11.671 -2.466 1.00 91.75 82 GLN A N 1
ATOM 656 C CA . GLN A 1 82 ? -0.472 13.118 -2.551 1.00 91.75 82 GLN A CA 1
ATOM 657 C C . GLN A 1 82 ? 0.973 13.498 -2.199 1.00 91.75 82 GLN A C 1
ATOM 659 O O . GLN A 1 82 ? 1.560 14.356 -2.853 1.00 91.75 82 GLN A O 1
ATOM 664 N N . GLU A 1 83 ? 1.560 12.832 -1.204 1.00 91.06 83 GLU A N 1
ATOM 665 C CA . GLU A 1 83 ? 2.948 13.045 -0.764 1.00 91.06 83 GLU A CA 1
ATOM 666 C C . GLU A 1 83 ? 3.911 11.978 -1.323 1.00 91.06 83 GLU A C 1
ATOM 668 O O . GLU A 1 83 ? 4.998 11.754 -0.789 1.00 91.06 83 GLU A O 1
ATOM 673 N N . TYR A 1 84 ? 3.524 11.283 -2.398 1.00 93.00 84 TYR A N 1
ATOM 674 C CA . TYR A 1 84 ? 4.346 10.237 -3.000 1.00 93.00 84 TYR A CA 1
ATOM 675 C C . TYR A 1 84 ? 5.593 10.812 -3.688 1.00 93.00 84 TYR A C 1
ATOM 677 O O . TYR A 1 84 ? 5.512 11.658 -4.581 1.00 93.00 84 TYR A O 1
ATOM 685 N N . TYR A 1 85 ? 6.761 10.285 -3.320 1.00 94.19 85 TYR A N 1
ATOM 686 C CA . TYR A 1 85 ? 8.008 10.550 -4.029 1.00 94.19 85 TYR A CA 1
ATOM 687 C C . TYR A 1 85 ? 8.138 9.637 -5.255 1.00 94.19 85 TYR A C 1
ATOM 689 O O . TYR A 1 85 ? 8.206 8.415 -5.125 1.00 94.19 85 TYR A O 1
ATOM 697 N N . ILE A 1 86 ? 8.195 10.238 -6.446 1.00 93.88 86 ILE A N 1
ATOM 698 C CA . ILE A 1 86 ? 8.185 9.522 -7.729 1.00 93.88 86 ILE A CA 1
ATOM 699 C C . ILE A 1 86 ? 9.398 8.594 -7.858 1.00 93.88 86 ILE A C 1
ATOM 701 O O . ILE A 1 86 ? 10.546 9.028 -7.757 1.00 93.88 86 ILE A O 1
ATOM 705 N N . SER A 1 87 ? 9.141 7.319 -8.159 1.00 94.38 87 SER A N 1
ATOM 706 C CA . SER A 1 87 ? 10.190 6.333 -8.423 1.00 94.38 87 SER A CA 1
ATOM 707 C C . SER A 1 87 ? 10.843 6.526 -9.798 1.00 94.38 87 SER A C 1
ATOM 709 O O . SER A 1 87 ? 10.211 6.909 -10.792 1.00 94.38 87 SER A O 1
ATOM 711 N N . THR A 1 88 ? 12.142 6.230 -9.863 1.00 94.00 88 THR A N 1
ATOM 712 C CA . THR A 1 88 ? 12.952 6.284 -11.089 1.00 94.00 88 THR A CA 1
ATOM 713 C C . THR A 1 88 ? 12.725 5.087 -12.006 1.00 94.00 88 THR A C 1
ATOM 715 O O . THR A 1 88 ? 12.982 5.190 -13.202 1.00 94.00 88 THR A O 1
ATOM 718 N N . GLU A 1 89 ? 12.232 3.969 -11.470 1.00 94.25 89 GLU A N 1
ATOM 719 C CA . GLU A 1 89 ? 12.075 2.707 -12.208 1.00 94.25 89 GLU A CA 1
ATOM 720 C C . GLU A 1 89 ? 10.619 2.308 -12.441 1.00 94.25 89 GLU A C 1
ATOM 722 O O . GLU A 1 89 ? 10.336 1.579 -13.390 1.00 94.25 89 GLU A O 1
ATOM 727 N N . TRP A 1 90 ? 9.700 2.777 -11.598 1.00 95.31 90 TRP A N 1
ATOM 728 C CA . TRP A 1 90 ? 8.310 2.330 -11.593 1.00 95.31 90 TRP A CA 1
ATOM 729 C C . TRP A 1 90 ? 7.351 3.514 -11.592 1.00 95.31 90 TRP A C 1
ATOM 731 O O . TRP A 1 90 ? 7.547 4.481 -10.859 1.00 95.31 90 TRP A O 1
ATOM 741 N N . ASP A 1 91 ? 6.292 3.413 -12.383 1.00 95.50 91 ASP A N 1
ATOM 742 C CA . ASP A 1 91 ? 5.117 4.272 -12.308 1.00 95.50 91 ASP A CA 1
ATOM 743 C C . ASP A 1 91 ? 4.007 3.543 -11.548 1.00 95.50 91 ASP A C 1
ATOM 745 O O . ASP A 1 91 ? 3.690 2.387 -11.837 1.00 95.50 91 ASP A O 1
ATOM 749 N N . VAL A 1 92 ? 3.411 4.214 -10.562 1.00 95.12 92 VAL A N 1
ATOM 750 C CA . VAL A 1 92 ? 2.249 3.690 -9.835 1.00 95.12 92 VAL A CA 1
ATOM 751 C C . VAL A 1 92 ? 1.001 3.984 -10.662 1.00 95.12 92 VAL A C 1
ATOM 753 O O . VAL A 1 92 ? 0.614 5.140 -10.811 1.00 95.12 92 VAL A O 1
ATOM 756 N N . MET A 1 93 ? 0.376 2.940 -11.205 1.00 94.62 93 MET A N 1
ATOM 757 C CA . MET A 1 93 ? -0.798 3.064 -12.073 1.00 94.62 93 MET A CA 1
ATOM 758 C C . MET A 1 93 ? -2.087 3.170 -11.260 1.00 94.62 93 MET A C 1
ATOM 760 O O . MET A 1 93 ? -2.889 4.076 -11.468 1.00 94.62 93 MET A O 1
ATOM 764 N N . THR A 1 94 ? -2.293 2.239 -10.325 1.00 94.00 94 THR A N 1
ATOM 765 C CA . THR A 1 94 ? -3.490 2.194 -9.474 1.00 94.00 94 THR A CA 1
ATOM 766 C C . THR A 1 94 ? -3.164 1.628 -8.099 1.00 94.00 94 THR A C 1
ATOM 768 O O . THR A 1 94 ? -2.314 0.742 -7.974 1.00 94.00 94 THR A O 1
ATOM 771 N N . ALA A 1 95 ? -3.894 2.105 -7.091 1.00 95.44 95 ALA A N 1
ATOM 772 C CA . ALA A 1 95 ? -3.665 1.811 -5.681 1.00 95.44 95 ALA A CA 1
ATOM 773 C C . ALA A 1 95 ? -4.966 1.497 -4.888 1.00 95.44 95 ALA A C 1
ATOM 775 O O . ALA A 1 95 ? -5.220 2.147 -3.866 1.00 95.44 95 ALA A O 1
ATOM 776 N N . PRO A 1 96 ? -5.838 0.572 -5.348 1.00 96.19 96 PRO A N 1
ATOM 777 C CA . PRO A 1 96 ? -7.097 0.283 -4.663 1.00 96.19 96 PRO A CA 1
ATOM 778 C C . PRO A 1 96 ? -6.885 -0.581 -3.413 1.00 96.19 96 PRO A C 1
ATOM 780 O O . PRO A 1 96 ? -5.844 -1.220 -3.241 1.00 96.19 96 PRO A O 1
ATOM 783 N N . ALA A 1 97 ? -7.898 -0.639 -2.552 1.00 96.94 97 ALA A N 1
ATOM 784 C CA . ALA A 1 97 ? -7.925 -1.541 -1.407 1.00 96.94 97 ALA A CA 1
ATOM 785 C C . ALA A 1 97 ? -9.220 -2.355 -1.357 1.00 96.94 97 ALA A C 1
ATOM 787 O O . ALA A 1 97 ? -10.262 -1.927 -1.848 1.00 96.94 97 ALA A O 1
ATOM 788 N N . VAL A 1 98 ? -9.154 -3.536 -0.749 1.00 96.25 98 VAL A N 1
ATOM 789 C CA . VAL A 1 98 ? -10.302 -4.420 -0.545 1.00 96.25 98 VAL A CA 1
ATOM 790 C C . VAL A 1 98 ? -10.313 -4.895 0.899 1.00 96.25 98 VAL A C 1
ATOM 792 O O . VAL A 1 98 ? -9.308 -5.408 1.392 1.00 96.25 98 VAL A O 1
ATOM 795 N N . ARG A 1 99 ? -11.450 -4.739 1.577 1.00 95.25 99 ARG A N 1
ATOM 796 C CA . ARG A 1 99 ? -11.699 -5.318 2.897 1.00 95.25 99 ARG A CA 1
ATOM 797 C C . ARG A 1 99 ? -12.305 -6.710 2.745 1.00 95.25 99 ARG A C 1
ATOM 799 O O . ARG A 1 99 ? -13.332 -6.868 2.088 1.00 95.25 99 ARG A O 1
ATOM 806 N N . ASN A 1 100 ? -11.722 -7.687 3.425 1.00 94.44 100 ASN A N 1
ATOM 807 C CA . ASN A 1 100 ? -12.213 -9.059 3.479 1.00 94.44 100 ASN A CA 1
ATOM 808 C C . ASN A 1 100 ? -12.503 -9.466 4.923 1.00 94.44 100 ASN A C 1
ATOM 810 O O . ASN A 1 100 ? -11.861 -8.991 5.856 1.00 94.44 100 ASN A O 1
ATOM 814 N N . GLU A 1 101 ? -13.437 -10.394 5.092 1.00 93.38 101 GLU A N 1
ATOM 815 C CA . GLU A 1 101 ? -13.632 -11.135 6.336 1.00 93.38 101 GLU A CA 1
ATOM 816 C C . GLU A 1 101 ? -13.374 -12.602 6.034 1.00 93.38 101 GLU A C 1
ATOM 818 O O . GLU A 1 101 ? -14.106 -13.228 5.263 1.00 93.38 101 GLU A O 1
ATOM 823 N N . LYS A 1 102 ? -12.283 -13.137 6.580 1.00 92.31 102 LYS A N 1
ATOM 824 C CA . LYS A 1 102 ? -11.850 -14.499 6.287 1.00 92.31 102 LYS A CA 1
ATOM 825 C C . LYS A 1 102 ? -12.037 -15.395 7.500 1.00 92.31 102 LYS A C 1
ATOM 827 O O . LYS A 1 102 ? -11.568 -15.077 8.585 1.00 92.31 102 LYS A O 1
ATOM 832 N N . TYR A 1 103 ? -12.641 -16.555 7.273 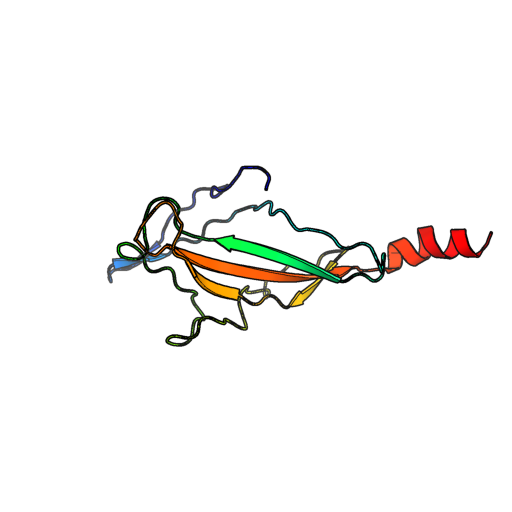1.00 94.44 103 TYR A N 1
ATOM 833 C CA . TYR A 1 103 ? -12.660 -17.656 8.228 1.00 94.44 103 TYR A CA 1
ATOM 834 C C . TYR A 1 103 ? -11.477 -18.575 7.933 1.00 94.44 103 TYR A C 1
ATOM 836 O O . TYR A 1 103 ? -11.310 -19.048 6.802 1.00 94.44 103 TYR A O 1
ATOM 844 N N . TYR A 1 104 ? -10.612 -18.773 8.922 1.00 92.12 104 TYR A N 1
ATOM 845 C CA . TYR A 1 104 ? -9.449 -19.645 8.785 1.00 92.12 104 TYR A CA 1
ATOM 846 C C . TYR A 1 104 ? -9.773 -21.046 9.312 1.00 92.12 104 TYR A C 1
ATOM 848 O O . TYR A 1 104 ? -10.463 -21.159 10.312 1.00 92.12 104 TYR A O 1
ATOM 856 N N . PRO A 1 105 ? -9.224 -22.128 8.732 1.00 92.94 105 PRO A N 1
ATOM 857 C CA . PRO A 1 105 ? -9.531 -23.494 9.176 1.00 92.94 105 PRO A CA 1
ATOM 858 C C . PRO A 1 105 ? -9.186 -23.816 10.639 1.00 92.94 105 PRO A C 1
ATOM 860 O O . PRO A 1 105 ? -9.614 -24.845 11.146 1.00 92.94 105 PRO A O 1
ATOM 863 N N . CYS A 1 106 ? -8.378 -22.983 11.302 1.00 89.94 106 CYS A N 1
ATOM 864 C CA . CYS A 1 106 ? -8.039 -23.153 12.714 1.00 89.94 106 CYS A CA 1
ATOM 865 C C . CYS A 1 106 ? -9.189 -22.814 13.665 1.00 89.94 106 CYS A C 1
ATOM 867 O O . CYS A 1 106 ? -9.154 -23.249 14.813 1.00 89.94 106 CYS A O 1
ATOM 869 N N . CYS A 1 107 ? -10.116 -21.962 13.222 1.00 89.12 107 CYS A N 1
ATOM 870 C CA . CYS A 1 107 ? -10.867 -21.080 14.102 1.00 89.12 107 CYS A CA 1
ATOM 871 C C . CYS A 1 107 ? -12.263 -20.809 13.509 1.00 89.12 107 CYS A C 1
ATOM 873 O O . CYS A 1 107 ? -12.409 -20.691 12.291 1.00 89.12 107 CYS A O 1
ATOM 875 N N . GLU A 1 108 ? -13.297 -20.722 14.345 1.00 91.62 108 GLU A N 1
ATOM 876 C CA . GLU A 1 108 ? -14.681 -20.491 13.888 1.00 91.62 108 GLU A CA 1
ATOM 877 C C . GLU A 1 108 ? -14.998 -18.997 13.723 1.00 91.62 108 GLU A C 1
ATOM 879 O O . GLU A 1 108 ? -15.992 -18.629 13.099 1.00 91.62 108 GLU A O 1
ATOM 884 N N . GLU A 1 109 ? -14.146 -18.131 14.265 1.00 93.38 109 GLU A N 1
ATOM 885 C CA . GLU A 1 109 ? -14.293 -16.684 14.265 1.00 93.38 109 GLU A CA 1
ATOM 886 C C . GLU A 1 109 ? -13.812 -16.049 12.943 1.00 93.38 109 GLU A C 1
ATOM 888 O O . GLU A 1 109 ? -12.853 -16.522 12.317 1.00 93.38 109 GLU A O 1
ATOM 893 N N . PRO A 1 110 ? -14.440 -14.941 12.501 1.00 94.81 110 PRO A N 1
ATOM 894 C CA . PRO A 1 110 ? -13.974 -14.192 11.344 1.00 94.81 110 PRO A CA 1
ATOM 895 C C . PRO A 1 110 ? -12.733 -13.372 11.693 1.00 94.81 110 PRO A C 1
ATOM 897 O O . PRO A 1 110 ? -12.661 -12.748 12.747 1.00 94.81 110 PRO A O 1
ATOM 900 N N . TYR A 1 111 ? -11.798 -13.271 10.755 1.00 95.06 111 TYR A N 1
ATOM 901 C CA . TYR A 1 111 ? -10.651 -12.374 10.842 1.00 95.06 111 TYR A CA 1
ATOM 902 C C . TYR A 1 111 ? -10.751 -11.317 9.738 1.00 95.06 111 TYR A C 1
ATOM 904 O O . TYR A 1 111 ? -10.604 -11.658 8.557 1.00 95.06 111 TYR A O 1
ATOM 912 N N . PRO A 1 112 ? -11.020 -10.045 10.088 1.00 95.12 112 PRO A N 1
ATOM 913 C CA . PRO A 1 112 ? -11.073 -8.971 9.115 1.00 95.12 112 PRO A CA 1
ATOM 914 C C . PRO A 1 112 ? -9.662 -8.583 8.669 1.00 95.12 112 PRO A C 1
ATOM 916 O O . PRO A 1 112 ? -8.737 -8.457 9.475 1.00 95.12 112 PRO A O 1
ATOM 919 N N . ASP A 1 113 ? -9.503 -8.363 7.370 1.00 95.75 113 ASP A N 1
ATOM 920 C CA . ASP A 1 113 ? -8.269 -7.882 6.767 1.00 95.75 113 ASP A CA 1
ATOM 921 C C . ASP A 1 113 ? -8.536 -6.850 5.672 1.00 95.75 113 ASP A C 1
ATOM 923 O O . ASP A 1 113 ? -9.610 -6.808 5.075 1.00 95.75 113 ASP A O 1
ATOM 927 N N . ILE A 1 114 ? -7.548 -5.995 5.422 1.00 96.00 114 ILE A N 1
ATOM 928 C CA . ILE A 1 114 ? -7.563 -5.017 4.338 1.00 96.00 114 ILE A CA 1
ATOM 929 C C . ILE A 1 114 ? -6.345 -5.285 3.460 1.00 96.00 114 ILE A C 1
ATOM 931 O O . ILE A 1 114 ? -5.201 -5.249 3.922 1.00 96.00 114 ILE A O 1
ATOM 935 N N . ILE A 1 115 ? -6.599 -5.562 2.185 1.00 95.81 115 ILE A N 1
ATOM 936 C CA . ILE A 1 115 ? -5.577 -5.797 1.170 1.00 95.81 115 ILE A CA 1
ATOM 937 C C . ILE A 1 115 ? -5.459 -4.548 0.309 1.00 95.81 115 ILE A C 1
ATOM 939 O O . ILE A 1 115 ? -6.423 -4.148 -0.336 1.00 95.81 115 ILE A O 1
ATOM 943 N N . PHE A 1 116 ? -4.271 -3.958 0.269 1.00 95.50 116 PHE A N 1
ATOM 944 C CA . PHE A 1 116 ? -3.930 -2.867 -0.637 1.00 95.50 116 PHE A CA 1
ATOM 945 C C . PHE A 1 116 ? -3.230 -3.447 -1.855 1.00 95.50 116 PHE A C 1
ATOM 947 O O . PHE A 1 116 ? -2.222 -4.142 -1.715 1.00 95.50 116 PHE A O 1
ATOM 954 N N . TYR A 1 117 ? -3.745 -3.153 -3.041 1.00 95.19 117 TYR A N 1
ATOM 955 C CA . TYR A 1 117 ? -3.136 -3.542 -4.304 1.00 95.19 117 TYR A CA 1
ATOM 956 C C . TYR A 1 117 ? -2.338 -2.369 -4.869 1.00 95.19 117 TYR A C 1
ATOM 958 O O . TYR A 1 117 ? -2.828 -1.245 -4.910 1.00 95.19 117 TYR A O 1
ATOM 966 N N . LEU A 1 118 ? -1.122 -2.633 -5.342 1.00 94.56 118 LEU A N 1
ATOM 967 C CA . LEU A 1 118 ? -0.344 -1.719 -6.171 1.00 94.56 118 LEU A CA 1
ATOM 968 C C . LEU A 1 118 ? -0.202 -2.327 -7.557 1.00 94.56 118 LEU A C 1
ATOM 970 O O . LEU A 1 118 ? 0.382 -3.398 -7.713 1.00 94.56 118 LEU A O 1
ATOM 974 N N . THR A 1 119 ? -0.694 -1.615 -8.565 1.00 95.25 119 THR A N 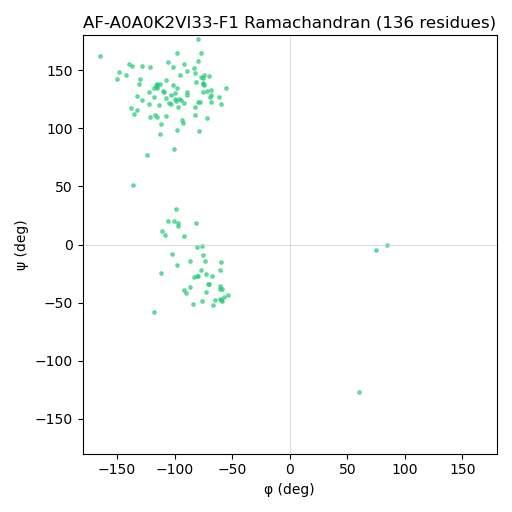1
ATOM 975 C CA . THR A 1 119 ? -0.341 -1.895 -9.959 1.00 95.25 119 THR A CA 1
ATOM 976 C C . THR A 1 119 ? 0.782 -0.955 -10.365 1.00 95.25 119 THR A C 1
ATOM 978 O O . THR A 1 119 ? 0.619 0.266 -10.318 1.00 95.25 119 THR A O 1
ATOM 981 N N . LEU A 1 120 ? 1.925 -1.528 -10.722 1.00 95.31 120 LEU A N 1
ATOM 982 C CA . LEU A 1 120 ? 3.162 -0.832 -11.056 1.00 95.31 120 LEU A CA 1
ATOM 983 C C . LEU A 1 120 ? 3.503 -1.085 -12.523 1.00 95.31 120 LEU A C 1
ATOM 985 O O . LEU A 1 120 ? 3.410 -2.217 -12.988 1.00 95.31 120 LEU A O 1
ATOM 989 N N . ARG A 1 121 ? 3.945 -0.057 -13.242 1.00 96.38 121 ARG A N 1
ATOM 990 C CA . ARG A 1 121 ? 4.452 -0.173 -14.614 1.00 96.38 121 ARG A CA 1
ATOM 991 C C . ARG A 1 121 ? 5.928 0.190 -14.656 1.00 96.38 121 ARG A C 1
ATOM 993 O O . ARG A 1 121 ? 6.324 1.196 -14.071 1.00 96.38 121 ARG A O 1
ATOM 1000 N N . ARG A 1 122 ? 6.749 -0.605 -15.340 1.00 95.94 122 ARG A N 1
ATOM 1001 C CA . ARG A 1 122 ? 8.188 -0.336 -15.440 1.00 95.94 122 ARG A CA 1
ATOM 1002 C C . ARG A 1 122 ? 8.485 0.814 -16.407 1.00 95.94 122 ARG A C 1
ATOM 1004 O O . ARG A 1 122 ? 7.949 0.875 -17.513 1.00 95.94 122 ARG A O 1
ATOM 1011 N N . LYS A 1 123 ? 9.427 1.682 -16.037 1.00 96.38 123 LYS A N 1
ATOM 1012 C CA . LYS A 1 123 ? 10.050 2.662 -16.937 1.00 96.38 123 LYS A CA 1
ATOM 1013 C C . LYS A 1 123 ? 11.107 1.971 -17.798 1.00 96.38 123 LYS A C 1
ATOM 1015 O O . LYS A 1 123 ? 12.246 1.769 -17.383 1.00 96.38 123 LYS A O 1
ATOM 1020 N N . SER A 1 124 ? 10.734 1.615 -19.024 1.00 95.31 124 SER A N 1
ATOM 1021 C CA . SER A 1 124 ? 11.541 0.770 -19.919 1.00 95.31 124 SER A CA 1
ATOM 1022 C C . SER A 1 124 ? 12.746 1.462 -20.573 1.00 95.31 124 SER A C 1
ATOM 1024 O O . SER A 1 124 ? 13.566 0.790 -21.204 1.00 95.31 124 SER A O 1
ATOM 1026 N N . LEU A 1 125 ? 12.887 2.787 -20.441 1.00 94.00 125 LEU A N 1
ATOM 1027 C CA . LEU A 1 125 ? 13.894 3.574 -21.167 1.00 94.00 125 LEU A CA 1
ATOM 1028 C C . LEU A 1 125 ? 15.325 3.075 -20.924 1.00 94.00 125 LEU A C 1
ATOM 1030 O O . LEU A 1 125 ? 16.088 2.901 -21.874 1.00 94.00 125 LEU A O 1
ATOM 1034 N N . PHE A 1 126 ? 15.672 2.798 -19.665 1.00 95.00 126 PHE A N 1
ATOM 1035 C CA . PHE A 1 126 ? 17.006 2.320 -19.299 1.00 95.00 126 PHE A CA 1
ATOM 1036 C C . PHE A 1 126 ? 17.349 0.995 -19.994 1.00 95.00 126 PHE A C 1
ATOM 1038 O O . PHE A 1 126 ? 18.410 0.876 -20.607 1.00 95.00 126 PHE A O 1
ATOM 1045 N N . TYR A 1 127 ? 16.433 0.026 -19.952 1.00 94.50 127 TYR A N 1
ATOM 1046 C CA . TYR A 1 127 ? 16.620 -1.289 -20.567 1.00 94.50 127 TYR A CA 1
ATOM 1047 C C . TYR A 1 127 ? 16.579 -1.226 -22.093 1.00 94.50 127 TYR A C 1
ATOM 1049 O O . TYR A 1 127 ? 17.325 -1.933 -22.764 1.00 94.50 127 TYR A O 1
ATOM 1057 N N . THR A 1 128 ? 15.765 -0.341 -22.661 1.00 93.62 128 THR A N 1
ATOM 1058 C CA . THR A 1 128 ? 15.688 -0.178 -24.116 1.00 93.62 128 THR A CA 1
ATOM 1059 C C . THR A 1 128 ? 17.017 0.334 -24.674 1.00 93.62 128 THR A C 1
ATOM 1061 O O . THR A 1 128 ? 17.555 -0.252 -25.610 1.00 93.62 128 THR A O 1
ATOM 1064 N N . VAL A 1 129 ? 17.590 1.378 -24.065 1.00 95.00 129 VAL A N 1
ATOM 1065 C CA . VAL A 1 129 ? 18.840 2.001 -24.531 1.00 95.00 129 VAL A CA 1
ATOM 1066 C C . VAL A 1 129 ? 20.066 1.128 -24.264 1.00 95.00 129 VAL A C 1
ATOM 1068 O O . VAL A 1 129 ? 20.936 1.035 -25.124 1.00 95.00 129 VAL A O 1
ATOM 1071 N N . ASN A 1 130 ? 20.143 0.488 -23.095 1.00 94.75 130 ASN A N 1
ATOM 1072 C CA . ASN A 1 130 ? 21.359 -0.214 -22.667 1.00 94.75 130 ASN A CA 1
ATOM 1073 C C . ASN A 1 130 ? 21.336 -1.728 -22.918 1.00 94.75 130 ASN A C 1
ATOM 1075 O O . ASN A 1 130 ? 22.395 -2.346 -22.886 1.00 94.75 130 ASN A O 1
ATOM 1079 N N . VAL A 1 131 ? 20.164 -2.332 -23.149 1.00 93.50 131 VAL A N 1
ATOM 1080 C CA . VAL A 1 131 ? 20.031 -3.783 -23.376 1.00 93.50 131 VAL A CA 1
ATOM 1081 C C . VAL A 1 131 ? 19.475 -4.066 -24.769 1.00 93.50 131 VAL A C 1
ATOM 1083 O O . VAL A 1 131 ? 20.149 -4.707 -25.567 1.00 93.50 131 VAL A O 1
ATOM 1086 N N . ILE A 1 132 ? 18.287 -3.551 -25.107 1.00 93.81 132 ILE A N 1
ATOM 1087 C CA . ILE A 1 132 ? 17.615 -3.901 -26.373 1.00 93.81 132 ILE A CA 1
ATOM 1088 C C . ILE A 1 132 ? 18.393 -3.386 -27.592 1.00 93.81 132 ILE A C 1
ATOM 1090 O O . ILE A 1 132 ? 18.692 -4.169 -28.491 1.00 93.81 132 ILE A O 1
ATOM 1094 N N . ILE A 1 133 ? 18.739 -2.092 -27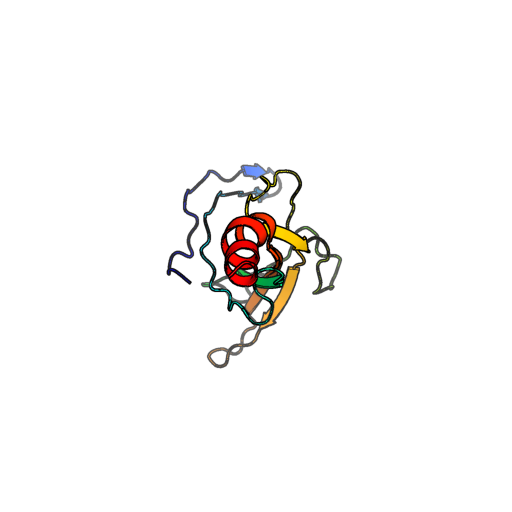.635 1.00 94.31 133 ILE A N 1
ATOM 1095 C CA . ILE A 1 133 ? 19.419 -1.488 -28.797 1.00 94.31 133 ILE A CA 1
ATOM 1096 C C . ILE A 1 133 ? 20.766 -2.176 -29.099 1.00 94.31 133 ILE A C 1
ATOM 1098 O O . ILE A 1 133 ? 20.969 -2.556 -30.254 1.00 94.31 133 ILE A O 1
ATOM 1102 N N . PRO A 1 134 ? 21.667 -2.405 -28.119 1.00 95.62 134 PRO A N 1
ATOM 1103 C CA . PRO A 1 134 ? 22.901 -3.148 -28.365 1.00 95.62 134 PRO A CA 1
ATOM 1104 C C . PRO A 1 134 ? 22.672 -4.583 -28.850 1.00 95.62 134 PRO A C 1
ATOM 1106 O O . PRO A 1 134 ? 23.407 -5.037 -29.717 1.00 95.62 134 PRO A O 1
ATOM 1109 N N . CYS A 1 135 ? 21.661 -5.292 -28.337 1.00 93.44 135 CYS A N 1
ATOM 1110 C CA . CYS A 1 135 ? 21.373 -6.667 -28.758 1.00 93.44 135 CYS A CA 1
ATOM 1111 C C . CYS A 1 135 ? 20.816 -6.769 -30.184 1.00 93.44 135 CYS A C 1
ATOM 1113 O O . CYS A 1 135 ? 21.094 -7.751 -30.860 1.00 93.44 135 CYS A O 1
ATOM 1115 N N . VAL A 1 136 ? 20.033 -5.787 -30.640 1.00 92.19 136 VAL A N 1
ATOM 1116 C CA . VAL A 1 136 ? 19.477 -5.760 -32.009 1.00 92.19 136 VAL A CA 1
ATOM 1117 C C . VAL A 1 136 ? 20.504 -5.265 -33.033 1.00 92.19 136 VAL A C 1
ATOM 1119 O O . VAL A 1 136 ? 20.408 -5.596 -34.210 1.00 92.19 136 VAL A O 1
ATOM 1122 N N . GLY A 1 137 ? 21.467 -4.445 -32.604 1.00 87.75 137 GLY A N 1
ATOM 1123 C CA . GLY A 1 137 ? 22.512 -3.890 -33.467 1.00 87.75 137 GLY A CA 1
ATOM 1124 C C . GLY A 1 137 ? 23.694 -4.825 -33.755 1.00 87.75 137 GLY A C 1
ATOM 1125 O O . GLY A 1 137 ? 24.600 -4.407 -34.477 1.00 87.75 137 GLY A O 1
ATOM 1126 N N . ILE A 1 138 ? 23.706 -6.032 -33.178 1.00 76.94 138 ILE A N 1
ATOM 1127 C CA . ILE A 1 138 ? 24.670 -7.114 -33.458 1.00 76.94 138 ILE A CA 1
ATOM 1128 C C . ILE A 1 138 ? 24.094 -8.017 -34.547 1.00 76.94 138 ILE A C 1
ATOM 1130 O O . ILE A 1 138 ? 24.847 -8.320 -35.499 1.00 76.94 138 ILE A O 1
#

Solvent-accessible surface area (backbone atoms only — not comparable to full-atom values): 8636 Å² total; per-residue (Å²): 94,82,82,64,86,64,70,74,43,92,63,80,68,48,79,45,98,87,72,53,74,50,73,84,61,62,64,77,79,56,69,63,59,79,79,72,65,91,51,65,59,75,29,67,40,71,33,55,46,78,47,64,66,89,88,55,43,38,89,81,46,81,78,75,61,94,74,48,62,85,89,51,43,69,26,78,73,45,59,88,62,89,87,60,79,85,58,90,52,46,44,80,75,48,41,32,24,37,52,46,73,45,72,48,98,91,48,94,59,41,39,37,34,41,36,38,38,40,33,35,34,46,56,35,63,65,50,43,65,71,47,50,49,60,65,72,74,106

Mean predicted aligned error: 5.51 Å

Radius of gyration: 19.62 Å; Cα contacts (8 Å, |Δi|>4): 222; chains: 1; bounding box: 46×38×58 Å

pLDDT: mean 91.1, std 7.75, range [54.28, 97.81]

Secondary structure (DSSP, 8-state):
--S--S-SS-PPPEEPTTS-EE---------------TTTTS-EEEEEEEEE-SS--TTT-----TT--TT-SEES--S--TTPPPPSSEEEEE--EEEEEEE-TT-SSEEEEEEEEEEEEE-THHHIIIIIHHHH--

InterPro domains:
  IPR006201 Neurotransmitter-gated ion-channel [PTHR18945] (11-137)
  IPR006202 Neurotransmitter-gated ion-channel ligand-binding domain [PF02931] (1-123)
  IPR018000 Neurotransmitter-gated ion-channel, conserved site [PS00236] (33-47)
  IPR036734 Neurotransmitter-gated ion-channel ligand-binding domain superfamily [G3DSA:2.70.170.10] (1-133)
  IPR036734 Neurotransmitter-gated ion-channel ligand-binding domain superfamily [SSF63712] (2-123)

Sequence (138 aa):
ADGNYEVTIMTKAVLHFSGRVVWNPPAIYKSSCEIDVEFFPFDEQKCFMKFGSWTYDGYMVDLRHINQKGSSSEIEIGMDLQEYYISTEWDVMTAPAVRNEKYYPCCEEPYPDIIFYLTLRRKSLFYTVNVIIPCVGI

Foldseek 3Di:
DPPDPDQPDDDDWDADPVRDIHDDTDHDDDFDFDDDCPDPPFDKGKGKDKDFDPPDFCVVDPDDDPQDDDPAQKFQCRDDCPVPDDDPFKDFDGKIKGWDWDDDPVDPTTTIMMMIMTIITTPCPVCCVPPVVVVVVD